Protein AF-A0A3B8N940-F1 (afdb_monomer_lite)

Sequence (56 aa):
AMILRRNAVLTPYSVHTLTRNYRFSHEKATRKLNYRPRKLETTIRDTFEWLKSTML

pLDDT: mean 87.27, std 14.28, range [41.75, 98.31]

Structure (mmCIF, N/CA/C/O backbone):
data_AF-A0A3B8N940-F1
#
_entry.id   AF-A0A3B8N940-F1
#
loop_
_atom_site.group_PDB
_atom_site.id
_atom_site.type_symbol
_atom_site.label_atom_id
_atom_site.label_alt_id
_atom_site.label_comp_id
_atom_site.label_asym_id
_atom_site.label_entity_id
_atom_site.label_seq_id
_atom_site.pdbx_PDB_ins_code
_atom_site.Cartn_x
_atom_site.Cartn_y
_atom_site.Cartn_z
_atom_site.occupancy
_atom_site.B_iso_or_equiv
_atom_site.auth_seq_id
_atom_site.auth_comp_id
_atom_site.auth_asym_id
_atom_site.auth_atom_id
_atom_site.pdbx_PDB_model_num
ATOM 1 N N . ALA A 1 1 ? 7.889 20.160 5.734 1.00 41.75 1 ALA A N 1
ATOM 2 C CA . ALA A 1 1 ? 8.376 19.224 6.768 1.00 41.75 1 ALA A CA 1
ATOM 3 C C . ALA A 1 1 ? 8.809 17.932 6.085 1.00 41.75 1 ALA A C 1
ATOM 5 O O . ALA A 1 1 ? 8.055 17.413 5.271 1.00 41.75 1 ALA A O 1
ATOM 6 N N . MET A 1 2 ? 10.033 17.466 6.331 1.00 44.31 2 MET A N 1
ATOM 7 C CA . MET A 1 2 ? 10.570 16.248 5.719 1.00 44.31 2 MET A CA 1
ATOM 8 C C . MET A 1 2 ? 9.896 15.032 6.373 1.00 44.31 2 MET A C 1
ATOM 10 O O . MET A 1 2 ? 10.096 14.790 7.557 1.00 44.31 2 MET A O 1
ATOM 14 N N . ILE A 1 3 ? 9.055 14.310 5.621 1.00 58.88 3 ILE A N 1
ATOM 15 C CA . ILE A 1 3 ? 8.228 13.189 6.127 1.00 58.88 3 ILE A CA 1
ATOM 16 C C . ILE A 1 3 ? 9.088 11.969 6.518 1.00 58.88 3 ILE A C 1
ATOM 18 O O . ILE A 1 3 ? 8.602 11.045 7.152 1.00 58.88 3 ILE A O 1
ATOM 22 N N . LEU A 1 4 ? 10.382 11.961 6.185 1.00 59.12 4 LEU A N 1
ATOM 23 C CA . LEU A 1 4 ? 11.335 10.931 6.588 1.00 59.12 4 LEU A CA 1
ATOM 24 C C . LEU A 1 4 ? 12.634 11.574 7.083 1.00 59.12 4 LEU A C 1
ATOM 26 O O . LEU A 1 4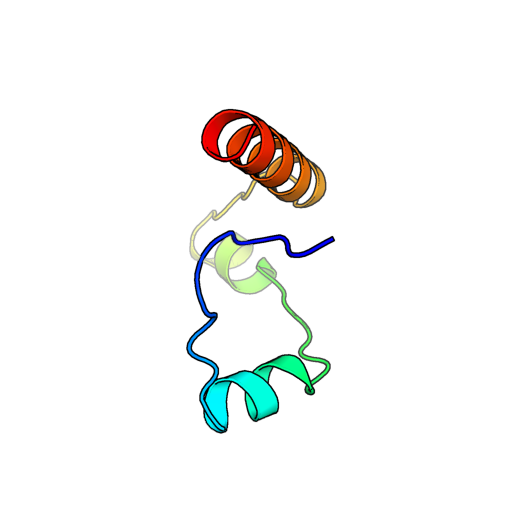 ? 13.304 12.261 6.323 1.00 59.12 4 LEU A O 1
ATOM 30 N N . ARG A 1 5 ? 13.061 11.282 8.319 1.00 58.88 5 ARG A N 1
ATOM 31 C CA . ARG A 1 5 ? 14.383 11.681 8.861 1.00 58.88 5 ARG A CA 1
ATOM 32 C C . ARG A 1 5 ? 15.582 10.965 8.194 1.00 58.88 5 ARG A C 1
ATOM 34 O O . ARG A 1 5 ? 16.686 10.991 8.724 1.00 58.88 5 ARG A O 1
ATOM 41 N N . ARG A 1 6 ? 15.374 10.312 7.044 1.00 64.19 6 ARG A N 1
ATOM 42 C CA . ARG A 1 6 ? 16.391 9.590 6.262 1.00 64.19 6 ARG A CA 1
ATOM 43 C C . ARG A 1 6 ? 16.392 10.090 4.822 1.00 64.19 6 ARG A C 1
ATOM 45 O O . ARG A 1 6 ? 15.327 10.394 4.287 1.00 64.19 6 ARG A O 1
ATOM 52 N N . ASN A 1 7 ? 17.565 10.113 4.190 1.00 67.75 7 ASN A N 1
ATOM 53 C CA . ASN A 1 7 ? 17.690 10.459 2.775 1.00 67.75 7 ASN A CA 1
ATOM 54 C C . ASN A 1 7 ? 16.840 9.497 1.936 1.00 67.75 7 ASN A C 1
ATOM 56 O O . ASN A 1 7 ? 17.074 8.287 1.931 1.00 67.75 7 ASN A O 1
ATOM 6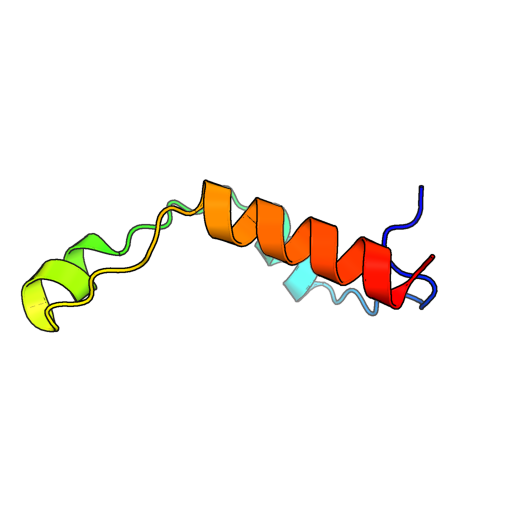0 N N . ALA A 1 8 ? 15.825 10.028 1.256 1.00 70.56 8 ALA A N 1
ATOM 61 C CA . ALA A 1 8 ? 15.037 9.246 0.321 1.00 70.56 8 ALA A CA 1
ATOM 62 C C . ALA A 1 8 ? 15.924 8.882 -0.876 1.00 70.56 8 ALA A C 1
ATOM 64 O O . ALA A 1 8 ? 16.383 9.763 -1.600 1.00 70.56 8 ALA A O 1
ATOM 65 N N . VAL A 1 9 ? 16.164 7.587 -1.089 1.00 78.31 9 VAL A N 1
ATOM 66 C CA . VAL A 1 9 ? 16.849 7.109 -2.294 1.00 78.31 9 VAL A CA 1
ATOM 67 C C . VAL A 1 9 ? 15.829 7.109 -3.427 1.00 78.31 9 VAL A C 1
ATOM 69 O O . VAL A 1 9 ? 15.083 6.150 -3.620 1.00 78.31 9 VAL A O 1
ATOM 72 N N . LEU A 1 10 ? 15.741 8.234 -4.132 1.00 86.50 10 LEU A N 1
ATOM 73 C CA . LEU A 1 10 ? 14.923 8.354 -5.331 1.00 86.50 10 LEU A CA 1
ATOM 74 C C . LEU A 1 10 ? 15.735 7.893 -6.538 1.00 86.50 10 LEU A C 1
ATOM 76 O O . LEU A 1 10 ? 16.848 8.357 -6.768 1.00 86.50 10 LEU A O 1
ATOM 80 N N . THR A 1 11 ? 15.154 6.993 -7.325 1.00 91.81 11 THR A N 1
ATOM 81 C CA . THR A 1 11 ? 15.723 6.580 -8.612 1.00 91.81 11 THR A CA 1
ATOM 82 C C . THR A 1 11 ? 15.014 7.310 -9.756 1.00 91.81 11 THR A C 1
ATOM 84 O O . THR A 1 11 ? 13.864 7.735 -9.583 1.00 91.81 11 THR A O 1
ATOM 87 N N . PRO A 1 12 ? 15.618 7.404 -10.956 1.00 93.69 12 PRO A N 1
ATOM 88 C CA . PRO A 1 12 ? 14.926 7.927 -12.134 1.00 93.69 12 PRO A CA 1
ATOM 89 C C . PRO A 1 12 ? 13.589 7.221 -12.406 1.00 93.69 12 PRO A C 1
ATOM 91 O O . PRO A 1 12 ? 12.610 7.868 -12.773 1.00 93.69 12 PRO A O 1
ATOM 94 N N . TYR A 1 13 ? 13.507 5.911 -12.146 1.00 91.88 13 TYR A N 1
ATOM 95 C CA . TYR A 1 13 ? 12.265 5.149 -12.278 1.00 91.88 13 TYR A CA 1
ATOM 96 C C . TYR A 1 13 ? 11.204 5.559 -11.245 1.00 91.88 13 TYR A C 1
ATOM 98 O O . TYR A 1 13 ? 10.022 5.662 -11.578 1.00 91.88 13 TYR A O 1
ATOM 106 N N . SER A 1 14 ? 11.611 5.849 -10.005 1.00 91.75 14 SER A N 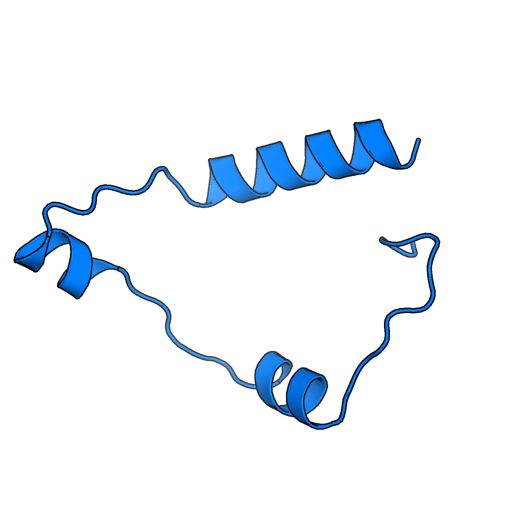1
ATOM 107 C CA . SER A 1 14 ? 10.711 6.372 -8.969 1.00 91.75 14 SER A CA 1
ATOM 108 C C . SER A 1 14 ? 10.093 7.701 -9.409 1.00 91.75 14 SER A C 1
ATOM 110 O O . SER A 1 14 ? 8.878 7.868 -9.335 1.00 91.75 14 SER A O 1
ATOM 112 N N . VAL A 1 15 ? 10.910 8.618 -9.937 1.00 92.25 15 VAL A N 1
ATOM 113 C CA . VAL A 1 15 ? 10.444 9.920 -10.445 1.00 92.25 15 VAL A CA 1
ATOM 114 C C . VAL A 1 15 ? 9.529 9.740 -11.658 1.00 92.25 15 VAL A C 1
ATOM 116 O O . VAL A 1 15 ? 8.444 10.321 -11.710 1.00 92.25 15 VAL A O 1
ATOM 119 N N . HIS A 1 16 ? 9.915 8.883 -12.606 1.00 94.31 16 HIS A N 1
ATOM 120 C CA . HIS A 1 16 ? 9.078 8.540 -13.755 1.00 94.31 16 HIS A CA 1
ATOM 121 C C . HIS A 1 16 ? 7.709 8.002 -13.325 1.00 94.31 16 HIS A C 1
ATOM 123 O O . HIS A 1 16 ? 6.692 8.376 -13.896 1.00 94.31 16 HIS A O 1
ATOM 129 N N . THR A 1 17 ? 7.664 7.132 -12.317 1.00 93.44 17 THR A N 1
ATOM 130 C CA . THR A 1 17 ? 6.415 6.504 -11.870 1.00 93.44 17 THR A CA 1
ATOM 131 C C . THR A 1 17 ? 5.516 7.493 -11.127 1.00 93.44 17 THR A C 1
ATOM 133 O O . THR A 1 17 ? 4.314 7.519 -11.375 1.00 93.44 17 THR A O 1
ATOM 136 N N . LEU A 1 18 ? 6.083 8.342 -10.262 1.00 92.12 18 LEU A N 1
ATOM 137 C CA . LEU A 1 18 ? 5.332 9.329 -9.473 1.00 92.12 18 LEU A CA 1
ATOM 138 C C . LEU A 1 18 ? 4.740 10.467 -10.314 1.00 92.12 18 LEU A C 1
ATOM 140 O O . LEU A 1 18 ? 3.722 11.039 -9.943 1.00 92.12 18 LEU A O 1
ATOM 144 N N . THR A 1 19 ? 5.366 10.800 -11.442 1.00 94.50 19 THR A N 1
ATOM 145 C CA . THR A 1 19 ? 4.908 11.883 -12.333 1.00 94.50 19 THR A CA 1
ATOM 146 C C . THR A 1 19 ? 3.769 11.463 -13.265 1.00 94.50 19 THR A C 1
ATOM 148 O O . THR A 1 19 ? 3.242 12.283 -14.018 1.00 94.50 19 THR A O 1
ATOM 151 N N . ARG A 1 20 ? 3.357 10.192 -13.230 1.00 93.19 20 ARG A N 1
ATOM 152 C CA . ARG A 1 20 ? 2.303 9.647 -14.089 1.00 93.19 20 ARG A CA 1
ATOM 153 C C . ARG A 1 20 ? 0.975 9.584 -13.342 1.00 93.19 20 ARG A C 1
ATOM 155 O O . ARG A 1 20 ? 0.889 9.058 -12.237 1.00 93.19 20 ARG A O 1
ATOM 162 N N . ASN A 1 21 ? -0.086 10.054 -13.992 1.00 91.56 21 ASN A N 1
ATOM 163 C CA . ASN A 1 21 ? -1.444 10.006 -13.456 1.00 91.56 21 ASN A CA 1
ATOM 164 C C . ASN A 1 21 ? -2.105 8.642 -13.726 1.00 91.56 21 ASN A C 1
ATOM 166 O O . ASN A 1 21 ? -3.004 8.517 -14.560 1.00 91.56 21 ASN A O 1
ATOM 170 N N . TYR A 1 22 ? -1.603 7.591 -13.078 1.00 91.31 22 TYR A N 1
ATOM 171 C CA . TYR A 1 22 ? -2.162 6.250 -13.222 1.00 91.31 22 TYR A CA 1
ATOM 172 C C . TYR A 1 22 ? -3.534 6.136 -12.549 1.00 91.31 22 TYR A C 1
ATOM 174 O O . TYR A 1 22 ? -3.735 6.564 -11.414 1.00 91.31 22 TYR A O 1
ATOM 182 N N . ARG A 1 23 ? -4.478 5.482 -13.235 1.00 92.31 23 ARG A N 1
ATOM 183 C CA . ARG A 1 23 ? -5.787 5.139 -12.670 1.00 92.31 23 ARG A CA 1
ATOM 184 C C . ARG A 1 23 ? -5.709 3.785 -11.968 1.00 92.31 23 ARG A C 1
ATOM 186 O O . ARG A 1 23 ? -5.599 2.751 -12.622 1.00 92.31 23 ARG A O 1
ATOM 193 N N . PHE A 1 24 ? -5.816 3.790 -10.644 1.00 89.81 24 PHE A N 1
ATOM 194 C CA . PHE A 1 24 ? -5.832 2.573 -9.832 1.00 89.81 24 PHE A CA 1
ATOM 195 C C . PHE A 1 24 ? -7.269 2.093 -9.588 1.00 89.81 24 PHE A C 1
ATOM 197 O O . PHE A 1 24 ? -8.157 2.888 -9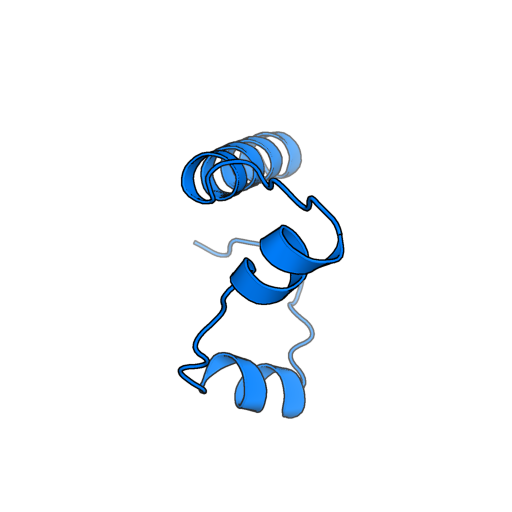.291 1.00 89.81 24 PHE A O 1
ATOM 204 N N . SER A 1 25 ? -7.505 0.785 -9.717 1.00 93.69 25 SER A N 1
ATOM 205 C CA . SER A 1 25 ? -8.787 0.143 -9.399 1.00 93.69 25 SER A CA 1
ATOM 206 C C . SER A 1 25 ? -8.558 -1.286 -8.922 1.00 93.69 25 SER A C 1
ATOM 208 O O . SER A 1 25 ? -7.697 -1.997 -9.444 1.00 93.69 25 SER A O 1
ATOM 210 N N . HIS A 1 26 ? -9.361 -1.722 -7.952 1.00 94.25 26 HIS A N 1
ATOM 211 C CA . HIS A 1 26 ? -9.379 -3.101 -7.470 1.00 94.25 26 HIS A CA 1
ATOM 212 C C . HIS A 1 26 ? -10.591 -3.902 -7.978 1.00 94.25 26 HIS A C 1
ATOM 214 O O . HIS A 1 26 ? -10.748 -5.059 -7.593 1.00 94.25 26 HIS A O 1
ATOM 220 N N . GLU A 1 27 ? -11.427 -3.346 -8.867 1.00 96.25 27 GLU A N 1
ATOM 221 C CA . GLU A 1 27 ? -12.670 -3.987 -9.342 1.00 96.25 27 GLU A CA 1
ATOM 222 C C . GLU A 1 27 ? -12.448 -5.395 -9.895 1.00 96.25 27 GLU A C 1
ATOM 224 O O . GLU A 1 27 ? -13.200 -6.323 -9.595 1.00 96.25 27 GLU A O 1
ATOM 229 N N . LYS A 1 28 ? -11.389 -5.583 -10.693 1.00 96.81 28 LYS A N 1
ATOM 230 C CA . LYS A 1 28 ? -11.060 -6.893 -11.270 1.00 96.81 28 LYS A CA 1
ATOM 231 C C . LYS A 1 28 ? -10.774 -7.927 -10.179 1.00 96.81 28 LYS A C 1
ATOM 233 O O . LYS A 1 28 ? -11.233 -9.062 -10.293 1.00 96.81 28 LYS A O 1
ATOM 238 N N . ALA A 1 29 ? -10.032 -7.539 -9.143 1.00 97.25 29 ALA A N 1
ATOM 239 C CA . ALA A 1 29 ? -9.709 -8.409 -8.018 1.00 97.25 29 ALA A CA 1
ATOM 240 C C . ALA A 1 29 ? -10.953 -8.689 -7.167 1.00 97.25 29 ALA A C 1
ATOM 242 O O . ALA A 1 29 ? -11.184 -9.831 -6.783 1.00 97.25 29 ALA A O 1
ATOM 243 N N . THR A 1 30 ? -11.807 -7.689 -6.945 1.00 97.38 30 THR A N 1
ATOM 244 C CA . THR A 1 30 ? -13.088 -7.880 -6.255 1.00 97.38 30 THR A CA 1
ATOM 245 C C . THR A 1 30 ? -13.963 -8.895 -6.980 1.00 97.38 30 THR A C 1
ATOM 247 O O . THR A 1 30 ? -14.458 -9.827 -6.353 1.00 97.38 30 THR A O 1
ATOM 250 N N . ARG A 1 31 ? -14.084 -8.779 -8.309 1.00 97.50 31 ARG A N 1
ATOM 251 C CA . ARG A 1 31 ? -14.906 -9.684 -9.123 1.00 97.50 31 ARG A CA 1
ATOM 252 C C . ARG A 1 31 ? -14.363 -11.111 -9.179 1.00 97.50 31 ARG A C 1
ATOM 254 O O . ARG A 1 31 ? -15.150 -12.047 -9.182 1.00 97.50 31 ARG A O 1
ATOM 261 N N . LYS A 1 32 ? -13.042 -11.285 -9.283 1.00 98.31 32 LYS A N 1
ATOM 262 C CA . LYS A 1 32 ? -12.434 -12.607 -9.520 1.00 98.31 32 LYS A CA 1
ATOM 263 C C . LYS A 1 32 ? -11.987 -13.336 -8.258 1.00 98.31 32 LYS A C 1
ATOM 265 O O . LYS A 1 32 ? -11.926 -14.556 -8.274 1.00 98.31 32 LYS A O 1
ATOM 270 N N . LEU A 1 33 ? -11.633 -12.600 -7.208 1.00 97.75 33 LEU A N 1
ATOM 271 C CA . LEU A 1 33 ? -10.957 -13.140 -6.025 1.00 97.75 33 LEU A CA 1
ATOM 272 C C . LEU A 1 33 ? -11.720 -12.843 -4.729 1.00 97.75 33 LEU A C 1
ATOM 274 O O . LEU A 1 33 ? -11.188 -13.067 -3.648 1.00 97.75 33 LEU A O 1
ATOM 278 N N . ASN A 1 34 ? -12.933 -12.280 -4.822 1.00 96.00 34 ASN A N 1
ATOM 279 C CA . ASN A 1 34 ? -13.683 -11.755 -3.676 1.00 96.00 34 ASN A CA 1
ATOM 280 C C . ASN A 1 34 ? -12.841 -10.787 -2.814 1.00 96.00 34 ASN A C 1
ATOM 282 O O . ASN A 1 34 ? -12.988 -10.713 -1.596 1.00 96.00 34 ASN A O 1
ATOM 286 N N . TYR A 1 35 ? -11.937 -10.035 -3.452 1.00 96.69 35 TYR A N 1
ATOM 287 C CA . TYR A 1 35 ? -11.085 -9.065 -2.772 1.00 96.69 35 TYR A CA 1
ATOM 288 C C . TYR A 1 35 ? -11.902 -7.841 -2.343 1.00 96.69 35 TYR A C 1
ATOM 290 O O . TYR A 1 35 ? -12.384 -7.078 -3.184 1.00 96.69 35 TYR A O 1
ATOM 298 N N . ARG A 1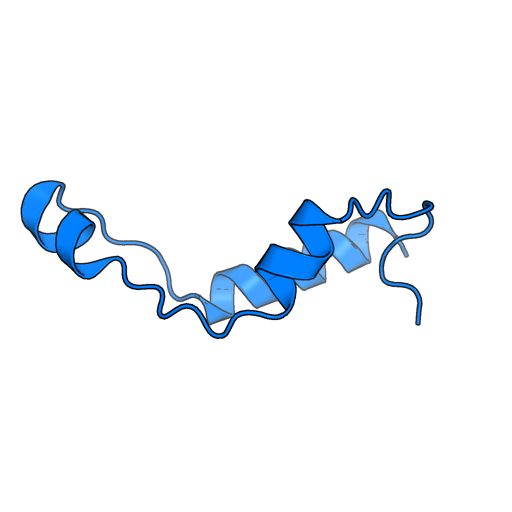 36 ? -12.061 -7.649 -1.032 1.00 96.12 36 ARG A N 1
ATOM 299 C CA . ARG A 1 36 ? -12.839 -6.554 -0.433 1.00 96.12 36 ARG A CA 1
ATOM 300 C C . ARG A 1 36 ? -11.929 -5.705 0.457 1.00 96.12 36 ARG A C 1
ATOM 302 O O . ARG A 1 36 ? -11.925 -5.896 1.672 1.00 96.12 36 ARG A O 1
ATOM 309 N N . PRO A 1 37 ? -11.104 -4.820 -0.133 1.00 95.00 37 PRO A N 1
ATOM 310 C CA . PRO A 1 37 ? -10.222 -3.971 0.650 1.00 95.00 37 PRO A CA 1
ATOM 311 C C . PRO A 1 37 ? -11.031 -2.992 1.498 1.00 95.00 37 PRO A C 1
ATOM 313 O O . PRO A 1 37 ? -12.153 -2.612 1.156 1.00 95.00 37 PRO A O 1
ATOM 316 N N . ARG A 1 38 ? -10.426 -2.543 2.598 1.00 95.81 38 ARG A N 1
ATOM 317 C CA . ARG A 1 38 ? -10.961 -1.426 3.376 1.00 95.81 38 ARG A CA 1
ATOM 318 C C . ARG A 1 38 ? -10.879 -0.115 2.588 1.00 95.81 38 ARG A C 1
ATOM 320 O O . ARG A 1 38 ? -10.129 0.000 1.619 1.00 95.81 38 ARG A O 1
ATOM 327 N N . LYS A 1 39 ? -11.617 0.888 3.059 1.00 95.06 39 LYS A N 1
ATOM 328 C CA . LYS A 1 39 ? -11.599 2.255 2.526 1.00 95.06 39 LYS A CA 1
ATOM 329 C C . LYS A 1 39 ? -10.182 2.848 2.542 1.00 95.06 39 LYS A C 1
ATOM 331 O O . LYS A 1 39 ? -9.455 2.704 3.530 1.00 95.06 39 LYS A O 1
ATOM 336 N N . LEU A 1 40 ? -9.790 3.512 1.452 1.00 93.31 40 LEU A N 1
ATOM 337 C CA . LEU A 1 40 ? -8.438 4.060 1.279 1.00 93.31 40 LEU A CA 1
ATOM 338 C C . LEU A 1 40 ? -8.129 5.134 2.328 1.00 93.31 40 LEU A C 1
ATOM 340 O O . LEU A 1 40 ? -7.016 5.199 2.844 1.00 93.31 40 LEU A O 1
ATOM 344 N N . GLU A 1 41 ? -9.127 5.929 2.694 1.00 96.31 41 GLU A N 1
ATOM 345 C CA . GLU A 1 41 ? -9.036 6.999 3.685 1.00 96.31 41 GLU A CA 1
ATOM 346 C C . GLU A 1 41 ? -8.609 6.456 5.051 1.00 96.31 41 GLU A C 1
ATOM 348 O O . GLU A 1 41 ? -7.799 7.072 5.742 1.00 96.31 41 GLU A O 1
ATOM 353 N N . THR A 1 42 ? -9.100 5.269 5.421 1.00 97.38 42 THR A N 1
ATOM 354 C CA . THR A 1 42 ? -8.670 4.585 6.643 1.00 97.38 42 THR A CA 1
ATOM 355 C C . THR A 1 42 ? -7.194 4.208 6.538 1.00 97.38 42 THR A C 1
ATOM 357 O O . THR A 1 42 ? -6.430 4.439 7.464 1.00 97.38 42 THR A O 1
ATOM 360 N N . THR A 1 43 ? -6.749 3.645 5.407 1.00 96.06 43 THR A N 1
ATOM 361 C CA . THR A 1 43 ? -5.329 3.301 5.147 1.00 96.06 43 THR A CA 1
ATOM 362 C C . THR A 1 43 ? -4.409 4.507 5.243 1.00 96.06 43 THR A C 1
ATOM 364 O O . THR A 1 43 ? -3.377 4.422 5.906 1.00 96.06 43 THR A O 1
ATOM 367 N N . ILE A 1 44 ? -4.798 5.636 4.654 1.00 96.12 44 ILE A N 1
ATOM 368 C CA . ILE A 1 44 ? -4.022 6.877 4.725 1.00 96.12 44 ILE A CA 1
ATOM 369 C C . ILE A 1 44 ? -3.932 7.373 6.172 1.00 96.12 44 ILE A C 1
ATOM 371 O O . ILE A 1 44 ? -2.838 7.698 6.632 1.00 96.12 44 ILE A O 1
ATOM 375 N N . ARG A 1 45 ? -5.055 7.386 6.903 1.00 96.75 45 ARG A N 1
ATOM 376 C CA . ARG A 1 45 ? -5.093 7.815 8.307 1.00 96.75 45 ARG A CA 1
ATOM 377 C C . ARG A 1 45 ? -4.167 6.979 9.181 1.00 96.75 45 ARG A C 1
ATOM 379 O O . ARG A 1 45 ? -3.308 7.541 9.847 1.00 96.75 45 ARG A O 1
ATOM 386 N N . ASP A 1 46 ? -4.305 5.659 9.137 1.00 96.31 46 ASP A N 1
ATOM 387 C CA . ASP A 1 46 ? -3.508 4.769 9.985 1.00 96.31 46 ASP A CA 1
ATOM 388 C C . ASP A 1 46 ? -2.017 4.862 9.634 1.00 96.31 46 ASP A C 1
ATOM 390 O O . ASP A 1 46 ? -1.170 4.833 10.522 1.00 96.31 46 ASP A O 1
ATOM 394 N N . THR A 1 47 ? -1.689 5.054 8.350 1.00 94.44 47 THR A N 1
ATOM 395 C CA . THR A 1 47 ? -0.304 5.282 7.910 1.00 94.44 47 THR A CA 1
ATOM 396 C C . THR A 1 47 ? 0.258 6.574 8.504 1.00 94.44 47 THR A C 1
ATOM 398 O O . THR A 1 47 ? 1.402 6.597 8.951 1.00 94.44 47 THR A O 1
ATOM 401 N N . PHE A 1 48 ? -0.533 7.648 8.540 1.00 94.12 48 PHE A N 1
ATOM 402 C CA . PHE A 1 48 ? -0.110 8.921 9.121 1.00 94.12 48 PHE A CA 1
ATOM 403 C C . PHE A 1 48 ? 0.069 8.839 10.641 1.00 94.12 48 PHE A C 1
ATOM 405 O O . PHE A 1 48 ? 1.060 9.343 11.166 1.00 94.12 48 PHE A O 1
ATOM 412 N N . GLU A 1 49 ? -0.845 8.169 11.342 1.00 95.00 49 GLU A N 1
ATOM 413 C CA . GLU A 1 49 ? -0.723 7.947 12.787 1.00 95.00 49 GLU A CA 1
ATOM 414 C C . GLU A 1 49 ? 0.484 7.063 13.129 1.00 95.00 49 GLU A C 1
ATOM 416 O O . GLU A 1 49 ? 1.245 7.380 14.043 1.00 95.00 49 GLU A O 1
ATOM 421 N N . TRP A 1 50 ? 0.747 6.018 12.340 1.00 92.25 50 TRP A N 1
ATOM 422 C CA . TRP A 1 50 ? 1.959 5.211 12.485 1.00 92.25 50 TRP A CA 1
ATOM 423 C C . TRP A 1 50 ? 3.238 6.033 12.261 1.00 92.25 50 TRP A C 1
ATOM 425 O O . TRP A 1 50 ? 4.186 5.932 13.043 1.00 92.25 50 TRP A O 1
ATOM 435 N N . LEU A 1 51 ? 3.262 6.887 11.230 1.00 89.25 51 LEU A N 1
ATOM 436 C CA . LEU A 1 51 ? 4.395 7.777 10.960 1.00 89.25 51 LEU A CA 1
ATOM 437 C C . LEU A 1 51 ? 4.641 8.750 12.115 1.00 89.25 51 LEU A C 1
ATOM 439 O O . LEU A 1 51 ? 5.793 8.926 12.507 1.00 89.25 51 LEU A O 1
ATOM 443 N N . LYS A 1 52 ? 3.584 9.340 12.692 1.00 88.94 52 LYS A N 1
ATOM 444 C CA . LYS A 1 52 ? 3.699 10.172 13.901 1.00 88.94 52 LYS A CA 1
ATOM 445 C C . LYS A 1 52 ? 4.320 9.389 15.049 1.00 88.94 52 LYS A C 1
ATOM 447 O O . LYS A 1 52 ? 5.310 9.844 15.598 1.00 88.94 52 LYS A O 1
ATOM 452 N N . SER A 1 53 ? 3.787 8.208 15.361 1.00 89.25 53 SER A N 1
ATOM 453 C CA . SER A 1 53 ? 4.276 7.372 16.466 1.00 89.25 53 SER A CA 1
ATOM 454 C C . SER A 1 53 ? 5.723 6.906 16.294 1.00 89.25 53 SER A C 1
ATOM 456 O O . SER A 1 53 ? 6.357 6.545 17.279 1.00 89.25 53 SER A O 1
ATOM 458 N N . THR A 1 54 ? 6.222 6.833 15.060 1.00 81.44 54 THR A N 1
ATOM 459 C CA . THR A 1 54 ? 7.576 6.338 14.769 1.00 81.44 54 THR A CA 1
ATOM 460 C C . THR A 1 54 ? 8.602 7.475 14.659 1.00 81.44 54 THR A C 1
ATOM 462 O O . THR A 1 54 ? 9.803 7.217 14.714 1.00 81.44 54 THR A O 1
ATOM 465 N N . MET A 1 55 ? 8.168 8.725 14.450 1.00 66.50 55 MET A N 1
ATOM 466 C CA . MET A 1 55 ? 9.060 9.858 14.140 1.00 66.50 55 MET A CA 1
ATOM 467 C C . MET A 1 55 ? 8.979 11.060 15.093 1.00 66.50 55 MET A C 1
ATOM 469 O O . MET A 1 55 ? 9.875 11.915 15.017 1.00 66.50 55 MET A O 1
ATOM 473 N N . LEU A 1 56 ? 7.936 11.152 15.923 1.00 55.84 56 LEU A N 1
ATOM 474 C CA . LEU A 1 56 ? 7.843 12.060 17.075 1.00 55.84 56 LEU A CA 1
ATOM 475 C C . LEU A 1 56 ? 8.256 11.310 18.339 1.00 55.84 56 LEU A C 1
ATOM 477 O O . LEU A 1 56 ? 9.010 11.924 19.123 1.00 55.84 56 LEU A O 1
#

Radius of gyration: 15.65 Å; chains: 1; bounding box: 33×32×31 Å

Foldseek 3Di:
DPLDPDDDPDDPVNVVVVVDPDDDDCVVCCVPVVDDDDDVVVVVVVVVVVSVVVPD

Secondary structure (DSSP, 8-state):
--S-SS-----HHHHHHHTS------HHHHHHH---PPPHHHHHHHHHHHHHHHH-

=== Feature glossary ===
Legend for the data blocks above and below:

— What the protein is —

The amino-acid sequence is the protein's primary structure: the linear order of residues from the N-terminus to the C-terminus, written in one-letter code. Everything else here — the 3D coordinates, the secondary structure, the domain annotations — is ultimately a consequence of this string.

Database cross-references. InterPro integrates a dozen domain/family signature databases into unified entries with residue-range hits. GO terms attach function/process/location labels with evidence codes. CATH codes position the fold in a four-level structural taxonomy. Organism is the NCBI-taxonomy species name.

— Where its atoms are —

The mmCIF block holds the 3D Cartesian coordinates of each backbone atom (N, Cα, C, O) in ångströms. mmCIF is the PDB's canonical archive format — a tagged-loop text representation of the atomic model.

The six renders are orthographic views along the three Cartesian axes in both directions. Representation (cartoon, sticks, or surface) and color scheme (sequence-rainbow or by-chain) vary across proteins so the training set covers all the common visualization conventions.

— Local backbone conformation —

Secondary structure is the local, repeating backbone conformation. DSSP classifies it into eight states by reading the hydrogen-bond network: three helix types (H, G, I), two β types (E, B), two non-regular types (T, S), and unstructured coil (-).

SS3 is a coarse helix/strand/coil call (letters a/b/c) made by the P-SEA algorithm from inter-Cα distances and dihedrals. It is less detailed than DSSP but needs only Cα positions.

Backbone dihedral angles. Every residue except chain termini has a φ (preceding-C → N → Cα → C) and a ψ (N → Cα → C → next-N). They are reported in degrees following the IUPAC sign convention. Secondary structure is essentially a statement about which (φ, ψ) basin each residue occupies.

— Global shape and packing —

The geometric summary reports three shape descriptors. Rg (radius of gyration) measures how spread out the Cα atoms are about their centre of mass; compact globular proteins have small Rg, elongated or unfolded ones large. Cα contacts (<8 Å, |i−j|>4) count long-range residue pairs in spatial proximity — high for tightly packed folds, near zero for rods or random coil. The bounding-box extents give the protein's footprint along x, y, z in Å.

Solvent accessibility: the surface area of each residue that a 1.4 Å water probe can touch, in Å². When only backbone atoms are present the absolute values are lower than full-atom SASA (side chains contribute most of the area) and are flagged as backbone-only.

Plot images: a contact map (which residues are close in 3D, as an N×N binary image), a Ramachandran scatter (backbone torsion angles, revealing secondary-structure composition at a glance), and — for AlphaFold structures — a PAE heatmap (pairwise prediction confidence).

— Structural neighborhood —

Foldseek's 3Di representation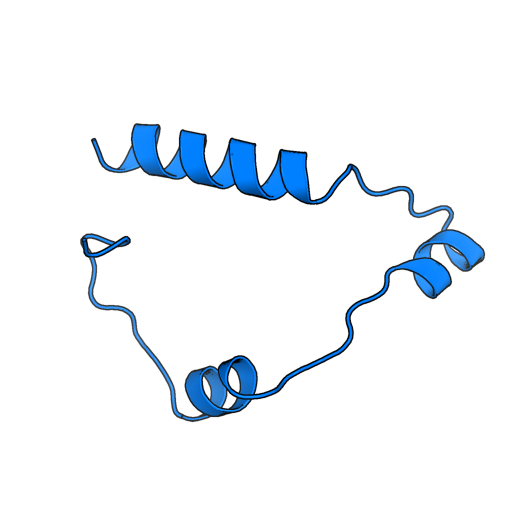 compresses backbone geometry into a per-residue letter drawn from a learned twenty-state alphabet. It captures the tertiary interaction pattern around each residue — which residues are packed against it in space, regardless of where they are in sequence.

Structural nearest neighbors (via Foldseek easy-search vs the PDB). Reported per hit: target PDB id, E-value, and alignment TM-score. A TM-score above ~0.5 is the conventional threshold for 'same fold'.

— Confidence and disorder —

pLDDT (predicted Local Distance Difference Test) is AlphaFold's per-residue confidence score, ranging from 0 to 100. Values above 90 indicate high confidence (typically well-packed cores); 70–90 is confident; 50–70 low confidence; below 50 usually means the region is disordered or the prediction is unreliable there. AlphaFold stores pLDDT in the mmCIF B-factor column.

For experimental (PDB) structures, the B-factor (temperature factor) quantifies the positional spread of each atom in the crystal — a combination of thermal vibration and static disorder — in units of Å². High B-factors mark flexible loops or poorly resolved regions; low B-factors mark the rigid, well-ordered core.

Predicted Aligned Error (PAE) is an AlphaFold confidence matrix: entry (i, j) is the expected error in the position of residue j, in ångströms, when the prediction is superimposed on the true structure at residue i. Low PAE within a block of residues means that block is internally rigid and well-predicted; high PAE between two blocks means their relative placement is uncertain even if each block individually is confident.